Protein AF-A0A5N9E9V4-F1 (afdb_monomer_lite)

Secondary structure (DSSP, 8-state):
---SHHHHHHHHHHHHHHHHHHHHHHHHHHHH--HHHHHHHHHHHHHHHHHHHHT--GGG-----

Structure (mmCIF, N/CA/C/O backbone):
data_AF-A0A5N9E9V4-F1
#
_entry.id   AF-A0A5N9E9V4-F1
#
loop_
_atom_site.group_PDB
_atom_site.id
_atom_site.type_symbol
_atom_site.label_atom_id
_atom_site.label_alt_id
_atom_site.label_comp_id
_atom_site.label_asym_id
_atom_site.label_entity_id
_atom_site.label_seq_id
_atom_site.pdbx_PDB_ins_code
_atom_site.Cartn_x
_atom_site.Cartn_y
_atom_site.Cartn_z
_atom_site.occupancy
_atom_site.B_iso_or_equiv
_atom_site.auth_seq_id
_atom_site.auth_comp_id
_atom_site.auth_asym_id
_atom_site.auth_atom_id
_atom_site.pdbx_PDB_model_num
ATOM 1 N N . MET A 1 1 ? 25.992 -3.883 -25.894 1.00 43.38 1 MET A N 1
ATOM 2 C CA . MET A 1 1 ? 25.653 -2.656 -25.139 1.00 43.38 1 MET A CA 1
ATOM 3 C C . MET A 1 1 ? 24.360 -2.937 -24.387 1.00 43.38 1 MET A C 1
ATOM 5 O O . MET A 1 1 ? 23.311 -2.994 -25.010 1.00 43.38 1 MET A O 1
ATOM 9 N N . ILE A 1 2 ? 24.473 -3.282 -23.103 1.00 50.25 2 ILE A N 1
ATOM 10 C CA . ILE A 1 2 ? 23.454 -3.978 -22.295 1.00 50.25 2 ILE A CA 1
ATOM 11 C C . ILE A 1 2 ? 23.085 -3.076 -21.097 1.00 50.25 2 ILE A C 1
ATOM 13 O O . ILE A 1 2 ? 23.951 -2.344 -20.626 1.00 50.25 2 ILE A O 1
ATOM 17 N N . HIS A 1 3 ? 21.827 -3.164 -20.632 1.00 47.97 3 HIS A N 1
ATOM 18 C CA . HIS A 1 3 ? 21.209 -2.538 -19.436 1.00 47.97 3 HIS A CA 1
ATOM 19 C C . HIS A 1 3 ? 20.326 -1.287 -19.611 1.00 47.97 3 HIS A C 1
ATOM 21 O O . HIS A 1 3 ? 20.357 -0.383 -18.785 1.00 47.97 3 HIS A O 1
ATOM 27 N N . ARG A 1 4 ? 19.443 -1.262 -20.621 1.00 53.22 4 ARG A N 1
ATOM 28 C CA . ARG A 1 4 ? 18.280 -0.343 -20.619 1.00 53.22 4 ARG A CA 1
ATOM 29 C C . ARG A 1 4 ? 17.002 -0.918 -19.986 1.00 53.22 4 ARG A C 1
ATOM 31 O O . ARG A 1 4 ? 16.121 -0.140 -19.654 1.00 53.22 4 ARG A O 1
ATOM 38 N N . GLY A 1 5 ? 16.905 -2.238 -19.794 1.00 53.91 5 GLY A N 1
ATOM 39 C CA . GLY A 1 5 ? 15.703 -2.880 -19.231 1.00 53.91 5 GLY A CA 1
ATOM 40 C C . GLY A 1 5 ? 15.478 -2.556 -17.752 1.00 53.91 5 GLY A C 1
ATOM 41 O O . GLY A 1 5 ? 14.415 -2.084 -17.375 1.00 53.91 5 GLY A O 1
ATOM 42 N N . SER A 1 6 ? 16.526 -2.660 -16.931 1.00 57.28 6 SER A N 1
ATOM 43 C CA . SER A 1 6 ? 16.411 -2.597 -15.468 1.00 57.28 6 SER A CA 1
ATOM 44 C C . SER A 1 6 ? 15.953 -1.247 -14.903 1.00 57.28 6 SER A C 1
ATOM 46 O O . SER A 1 6 ? 15.505 -1.191 -13.762 1.00 57.28 6 SER A O 1
ATOM 48 N N . GLN A 1 7 ? 16.111 -0.153 -15.653 1.00 63.38 7 GLN A N 1
ATOM 49 C CA . GLN A 1 7 ? 15.633 1.168 -15.235 1.00 63.38 7 GLN A CA 1
ATOM 50 C C . GLN A 1 7 ? 14.175 1.387 -15.655 1.00 63.38 7 GLN A C 1
ATOM 52 O O . GLN A 1 7 ? 13.376 1.842 -14.848 1.00 63.38 7 GLN A O 1
ATOM 57 N N . VAL A 1 8 ? 13.813 0.962 -16.870 1.00 62.00 8 VAL A N 1
ATOM 58 C CA . VAL A 1 8 ? 12.429 1.016 -17.368 1.00 62.00 8 VAL A CA 1
ATOM 59 C C . VAL A 1 8 ? 11.501 0.155 -1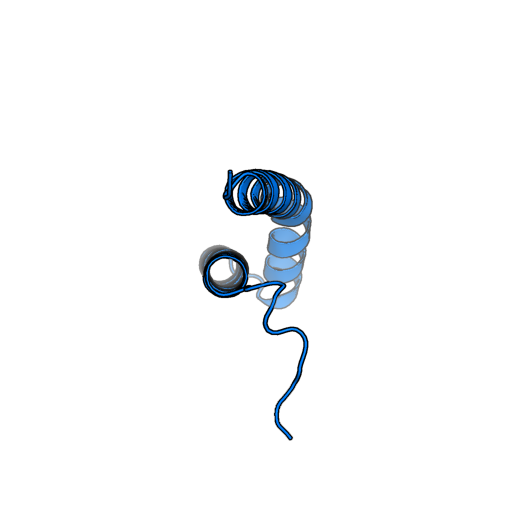6.504 1.00 62.00 8 VAL A C 1
ATOM 61 O O . VAL A 1 8 ? 10.379 0.567 -16.222 1.00 62.00 8 VAL A O 1
ATOM 64 N N . ASP A 1 9 ? 11.985 -0.990 -16.017 1.00 72.19 9 ASP A N 1
ATOM 65 C CA . ASP A 1 9 ? 11.222 -1.862 -15.117 1.00 72.19 9 ASP A CA 1
ATOM 66 C C . ASP A 1 9 ? 10.956 -1.206 -13.751 1.00 72.19 9 ASP A C 1
ATOM 68 O O . ASP A 1 9 ? 9.872 -1.363 -13.190 1.00 72.19 9 ASP A O 1
ATOM 72 N N . LYS A 1 10 ? 11.913 -0.428 -13.225 1.00 72.88 10 LYS A N 1
ATOM 73 C CA . LYS A 1 10 ? 11.736 0.327 -11.973 1.00 72.88 10 LYS A CA 1
ATOM 74 C C . LYS A 1 10 ? 10.723 1.454 -12.133 1.00 72.88 10 LYS A C 1
ATOM 76 O O . LYS A 1 10 ? 9.830 1.566 -11.300 1.00 72.88 10 LYS A O 1
ATOM 81 N N . ASP A 1 11 ? 10.824 2.227 -13.212 1.00 79.50 11 ASP A N 1
ATOM 82 C CA . ASP A 1 11 ? 9.912 3.343 -13.485 1.00 79.50 11 ASP A CA 1
ATOM 83 C C . ASP A 1 11 ? 8.471 2.840 -13.704 1.00 79.50 11 ASP A C 1
ATOM 85 O O . ASP A 1 11 ? 7.503 3.421 -13.207 1.00 79.50 11 ASP A O 1
ATOM 89 N N . ALA A 1 12 ? 8.312 1.708 -14.401 1.00 80.94 12 ALA A N 1
ATOM 90 C CA . ALA A 1 12 ? 7.015 1.059 -14.593 1.00 80.94 12 ALA A CA 1
ATOM 91 C C . ALA A 1 12 ? 6.416 0.552 -13.270 1.00 80.94 12 ALA A C 1
ATOM 93 O O . ALA A 1 12 ? 5.205 0.651 -13.050 1.00 80.94 12 ALA A O 1
ATOM 94 N N . LEU A 1 13 ? 7.259 0.026 -12.381 1.00 81.25 13 LEU A N 1
ATOM 95 C CA . LEU A 1 13 ? 6.840 -0.457 -11.073 1.00 81.25 13 LEU A CA 1
ATOM 96 C C . LEU A 1 13 ? 6.455 0.678 -10.130 1.00 81.25 13 LEU A C 1
ATOM 98 O O . LEU A 1 13 ? 5.453 0.572 -9.430 1.00 81.25 13 LEU A O 1
ATOM 102 N N . GLU A 1 14 ? 7.215 1.769 -10.138 1.00 85.56 14 GLU A N 1
ATOM 103 C CA . GLU A 1 14 ? 6.898 2.972 -9.376 1.00 85.56 14 GLU A CA 1
ATOM 104 C C . GLU A 1 14 ? 5.539 3.535 -9.807 1.00 85.56 14 GLU A C 1
ATOM 106 O O . GLU A 1 14 ? 4.663 3.735 -8.966 1.00 85.56 14 GLU A O 1
ATOM 111 N N . ALA A 1 15 ? 5.297 3.649 -11.118 1.00 87.88 15 ALA A N 1
ATOM 112 C CA . ALA A 1 15 ? 4.002 4.070 -11.652 1.00 87.88 15 ALA A CA 1
ATOM 113 C C . ALA A 1 15 ? 2.849 3.146 -11.212 1.00 87.88 15 ALA A C 1
ATOM 115 O O . ALA A 1 15 ? 1.737 3.611 -10.937 1.00 87.88 15 ALA A O 1
ATOM 116 N N . LEU A 1 16 ? 3.104 1.837 -11.119 1.00 86.31 16 LEU A N 1
ATOM 117 C CA . LEU A 1 16 ? 2.133 0.857 -10.640 1.00 86.31 16 LEU A CA 1
ATOM 118 C C . LEU A 1 16 ? 1.865 1.026 -9.137 1.00 86.31 16 LEU A C 1
ATOM 120 O O . LEU A 1 16 ? 0.704 1.109 -8.734 1.00 86.31 16 LEU A O 1
ATOM 124 N N . CYS A 1 17 ? 2.910 1.154 -8.318 1.00 86.38 17 CYS A N 1
ATOM 125 C CA . CYS A 1 17 ? 2.790 1.425 -6.887 1.00 86.38 17 CYS A CA 1
ATOM 126 C C . CYS A 1 17 ? 1.994 2.710 -6.631 1.00 86.38 17 CYS A C 1
ATOM 128 O O . CYS A 1 17 ? 0.992 2.670 -5.917 1.00 86.38 17 CYS A O 1
ATOM 130 N N . THR A 1 18 ? 2.350 3.820 -7.285 1.00 88.75 18 THR A N 1
ATOM 131 C CA . THR A 1 18 ? 1.631 5.097 -7.160 1.00 88.75 18 THR A CA 1
ATOM 132 C C . THR A 1 18 ? 0.158 4.963 -7.549 1.00 88.75 18 THR A C 1
ATOM 134 O O . THR A 1 18 ? -0.713 5.501 -6.865 1.00 88.75 18 THR A O 1
ATOM 137 N N . ARG A 1 19 ? -0.153 4.211 -8.613 1.00 92.50 19 ARG A N 1
ATOM 138 C CA . ARG A 1 19 ? -1.535 4.004 -9.072 1.00 92.50 19 ARG A CA 1
ATOM 139 C C . ARG A 1 19 ? -2.374 3.176 -8.098 1.00 92.50 19 ARG A C 1
ATOM 141 O O . ARG A 1 19 ? -3.570 3.437 -7.963 1.00 92.50 19 ARG A O 1
ATOM 148 N N . TYR A 1 20 ? -1.781 2.170 -7.460 1.00 92.44 20 TYR A N 1
ATOM 149 C CA . TYR A 1 20 ? -2.516 1.222 -6.619 1.00 92.44 20 TYR A CA 1
ATOM 150 C C . TYR A 1 20 ? -2.412 1.499 -5.119 1.00 92.44 20 TYR A C 1
ATOM 152 O O . TYR A 1 20 ? -3.140 0.867 -4.356 1.00 92.44 20 TYR A O 1
ATOM 160 N N . GLN A 1 21 ? -1.605 2.471 -4.685 1.00 89.25 21 GLN A N 1
ATOM 161 C CA . GLN A 1 21 ? -1.449 2.816 -3.271 1.00 89.25 21 GLN A CA 1
ATOM 162 C C . GLN A 1 21 ? -2.792 3.109 -2.587 1.00 89.25 21 GLN A C 1
ATOM 164 O O . GLN A 1 21 ? -3.129 2.489 -1.580 1.00 89.25 21 GLN A O 1
ATOM 169 N N . THR A 1 22 ? -3.600 4.008 -3.157 1.00 93.00 22 THR A N 1
ATOM 170 C CA . THR A 1 22 ? -4.896 4.391 -2.576 1.00 93.00 22 THR A CA 1
ATOM 171 C C . THR A 1 22 ? -5.933 3.259 -2.621 1.00 93.00 22 THR A C 1
ATOM 173 O O . THR A 1 22 ? -6.554 3.008 -1.585 1.00 93.00 22 THR A O 1
ATOM 176 N N . PRO A 1 23 ? -6.138 2.536 -3.743 1.00 96.38 23 PRO A N 1
ATOM 177 C CA . PRO A 1 23 ? -7.039 1.381 -3.771 1.00 96.38 23 PRO A CA 1
ATOM 178 C C . PRO A 1 23 ? -6.662 0.265 -2.788 1.00 96.38 23 PRO A C 1
ATOM 180 O O . PRO A 1 23 ? -7.543 -0.260 -2.108 1.00 96.38 23 PRO A O 1
ATOM 183 N N . VAL A 1 24 ? -5.373 -0.079 -2.680 1.00 94.56 24 VAL A N 1
ATOM 184 C CA . VAL A 1 24 ? -4.894 -1.143 -1.779 1.00 94.56 24 VAL A CA 1
ATOM 185 C C . VAL A 1 24 ? -5.087 -0.741 -0.322 1.00 94.56 24 VAL A C 1
ATOM 187 O O . VAL A 1 24 ? -5.664 -1.510 0.445 1.00 94.56 24 VAL A O 1
ATOM 190 N N . TYR A 1 25 ? -4.713 0.488 0.040 1.00 94.50 25 TYR A N 1
ATOM 191 C CA . TYR A 1 25 ? -4.953 1.005 1.386 1.00 94.50 25 TYR A CA 1
ATOM 192 C C . TYR A 1 25 ? -6.445 1.057 1.733 1.00 94.50 25 TYR A C 1
ATOM 194 O O . TYR A 1 25 ? -6.847 0.654 2.821 1.00 94.50 25 TYR A O 1
ATOM 202 N N . SER A 1 26 ? -7.292 1.493 0.794 1.00 96.69 26 SER 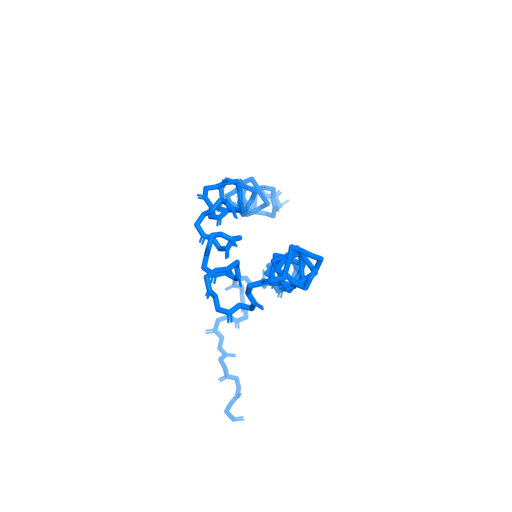A N 1
ATOM 203 C CA . SER A 1 26 ? -8.747 1.552 0.999 1.00 96.69 26 SER A CA 1
ATOM 204 C C . SER A 1 26 ? -9.347 0.164 1.233 1.00 96.69 26 SER A C 1
ATOM 206 O O . SER A 1 26 ? -10.219 0.001 2.087 1.00 96.69 26 SER A O 1
ATOM 208 N N . LEU A 1 27 ? -8.857 -0.847 0.511 1.00 96.94 27 LEU A N 1
ATOM 209 C CA . LEU A 1 27 ? -9.253 -2.237 0.714 1.00 96.94 27 LEU A CA 1
ATOM 210 C C . LEU A 1 27 ? -8.782 -2.762 2.077 1.00 96.94 27 LEU A C 1
ATOM 212 O O . LEU A 1 27 ? -9.576 -3.344 2.814 1.00 96.94 27 LEU A O 1
ATOM 216 N N . ALA A 1 28 ? -7.525 -2.510 2.447 1.00 96.50 28 ALA A N 1
ATOM 217 C CA . ALA A 1 28 ? -6.980 -2.905 3.744 1.00 96.50 28 ALA A CA 1
ATOM 218 C C . ALA A 1 28 ? -7.759 -2.253 4.901 1.00 96.50 28 ALA A C 1
ATOM 220 O O . ALA A 1 28 ? -8.142 -2.928 5.857 1.00 96.50 28 ALA A O 1
ATOM 221 N N . MET A 1 29 ? -8.095 -0.968 4.771 1.00 98.06 29 MET A N 1
ATOM 222 C CA . MET A 1 29 ? -8.944 -0.238 5.712 1.00 98.06 29 MET A CA 1
ATOM 223 C C . MET A 1 29 ? -10.345 -0.841 5.830 1.00 98.06 29 MET A C 1
ATOM 225 O O . MET A 1 29 ? -10.851 -0.992 6.943 1.00 98.06 29 MET A O 1
ATOM 229 N N . LEU A 1 30 ? -10.963 -1.220 4.708 1.00 97.62 30 LEU A N 1
ATOM 230 C CA . LEU A 1 30 ? -12.282 -1.854 4.696 1.00 97.62 30 LEU A CA 1
ATO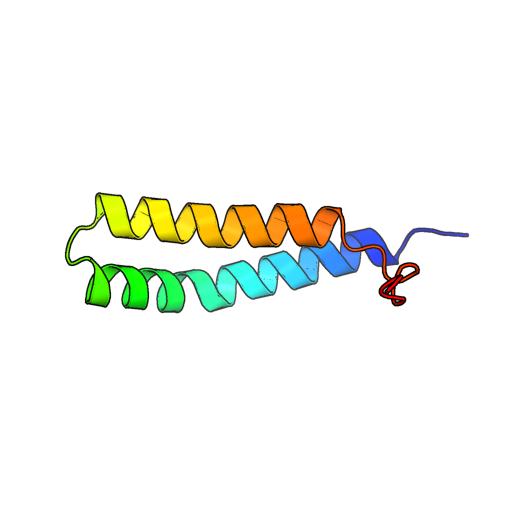M 231 C C . LEU A 1 30 ? -12.280 -3.205 5.431 1.00 97.62 30 LEU A C 1
ATOM 233 O O . LEU A 1 30 ? -13.230 -3.512 6.154 1.00 97.62 30 LEU A O 1
ATOM 237 N N . MET A 1 31 ? -11.221 -3.999 5.257 1.00 97.31 31 MET A N 1
ATOM 238 C CA . MET A 1 31 ? -11.112 -5.344 5.832 1.00 97.31 31 MET A CA 1
ATOM 239 C C . MET A 1 31 ? -10.712 -5.322 7.311 1.00 97.31 31 MET A C 1
ATOM 241 O O . MET A 1 31 ? -11.297 -6.041 8.118 1.00 97.31 31 MET A O 1
ATOM 245 N N . LEU A 1 32 ? -9.729 -4.496 7.671 1.00 96.31 32 LEU A N 1
ATOM 246 C CA . LEU A 1 32 ? -9.094 -4.517 8.990 1.00 96.31 32 LEU A CA 1
ATOM 247 C C . LEU A 1 32 ? -9.720 -3.527 9.973 1.00 96.31 32 LEU A C 1
ATOM 249 O O . LEU A 1 32 ? -9.618 -3.721 11.185 1.00 96.31 32 LEU A O 1
ATOM 253 N N . LYS A 1 33 ? -10.355 -2.462 9.457 1.00 96.31 33 LYS A N 1
ATOM 254 C CA . LYS A 1 33 ? -10.969 -1.368 10.233 1.00 96.31 33 LYS A CA 1
ATOM 255 C C . LYS A 1 33 ? -10.028 -0.741 11.271 1.00 96.31 33 LYS A C 1
ATOM 257 O O . LYS A 1 33 ? -10.477 -0.196 12.275 1.00 96.31 33 LYS A O 1
ATOM 262 N N . GLN A 1 34 ? -8.723 -0.823 11.024 1.00 97.81 34 GLN A N 1
ATOM 263 C CA . GLN A 1 34 ? -7.663 -0.346 11.905 1.00 97.81 34 GLN A CA 1
ATOM 264 C C . GLN A 1 34 ? -6.592 0.347 11.054 1.00 97.81 34 GLN A C 1
ATOM 266 O O . GLN A 1 34 ? -5.928 -0.338 10.275 1.00 97.81 34 GLN A O 1
ATOM 271 N N . PRO A 1 35 ? -6.402 1.675 11.192 1.00 95.19 35 PRO A N 1
ATOM 272 C CA . PRO A 1 35 ? -5.470 2.440 10.362 1.00 95.19 35 PRO A CA 1
ATOM 273 C C . PRO A 1 35 ? -4.038 1.910 10.371 1.00 95.19 35 PRO A C 1
ATOM 275 O O . PRO A 1 35 ? -3.463 1.730 9.304 1.00 95.19 35 PRO A O 1
ATOM 278 N N . ALA A 1 36 ? -3.500 1.603 11.555 1.00 96.69 36 ALA A N 1
ATOM 279 C CA . ALA A 1 36 ? -2.127 1.123 11.702 1.00 96.69 36 ALA A CA 1
ATOM 280 C C . ALA A 1 36 ? -1.903 -0.218 10.986 1.00 96.69 36 ALA A C 1
ATOM 282 O O . ALA A 1 36 ? -0.950 -0.365 10.230 1.00 96.69 36 ALA A O 1
ATOM 283 N N . LEU A 1 37 ? -2.828 -1.170 11.152 1.00 96.31 37 LEU A N 1
ATOM 284 C CA . LEU A 1 37 ? -2.726 -2.484 10.515 1.00 96.31 37 LEU A CA 1
ATOM 285 C C . LEU A 1 37 ? -2.940 -2.399 8.996 1.00 96.31 37 LEU A C 1
ATOM 287 O O . LEU A 1 37 ? -2.296 -3.110 8.231 1.00 96.31 37 LEU A O 1
ATOM 291 N N . ALA A 1 38 ? -3.836 -1.518 8.543 1.00 96.69 38 ALA A N 1
ATOM 292 C CA . ALA A 1 38 ? -4.053 -1.290 7.118 1.00 96.69 38 ALA A CA 1
ATOM 293 C C . ALA A 1 38 ? -2.829 -0.660 6.443 1.00 96.69 38 ALA A C 1
ATOM 295 O O . ALA A 1 38 ? -2.493 -1.025 5.315 1.00 96.69 38 ALA A O 1
ATOM 296 N N . GLU A 1 39 ? -2.160 0.265 7.128 1.00 95.44 39 GLU A N 1
ATOM 297 C CA . GLU A 1 39 ? -0.915 0.871 6.673 1.00 95.44 39 GLU A CA 1
ATOM 298 C C . GLU A 1 39 ? 0.214 -0.164 6.599 1.00 95.44 39 GLU A C 1
ATOM 300 O O . GLU A 1 39 ? 0.833 -0.298 5.545 1.00 95.44 39 GLU A O 1
ATOM 305 N N . GLU A 1 40 ? 0.416 -0.948 7.659 1.00 96.50 40 GLU A N 1
ATOM 306 C CA . GLU A 1 40 ? 1.435 -2.002 7.719 1.00 96.50 40 GLU A CA 1
ATOM 307 C C . GLU A 1 40 ? 1.272 -3.021 6.581 1.00 96.50 40 GLU A C 1
ATOM 309 O O . GLU A 1 40 ? 2.203 -3.246 5.808 1.00 96.50 40 GLU A O 1
ATOM 314 N N . VAL A 1 41 ? 0.059 -3.554 6.394 1.00 96.00 41 VAL A N 1
ATOM 315 C CA . VAL A 1 41 ? -0.233 -4.514 5.317 1.00 96.00 41 VAL A CA 1
ATOM 316 C C . VAL A 1 41 ? -0.038 -3.886 3.937 1.00 96.00 41 VAL A C 1
ATOM 318 O O . VAL A 1 41 ? 0.506 -4.519 3.033 1.00 96.00 41 VAL A O 1
ATOM 321 N N . THR A 1 42 ? -0.453 -2.630 3.751 1.00 94.25 42 THR A N 1
ATOM 322 C CA . THR A 1 42 ? -0.254 -1.920 2.478 1.00 94.25 42 THR A CA 1
ATOM 323 C C . THR A 1 42 ? 1.235 -1.777 2.162 1.00 94.25 42 THR A C 1
ATOM 325 O O . THR A 1 42 ? 1.654 -2.067 1.040 1.00 94.25 42 THR A O 1
ATOM 328 N N . GLN A 1 43 ? 2.042 -1.373 3.145 1.00 94.44 43 GLN A N 1
ATOM 329 C CA . GLN A 1 43 ? 3.490 -1.249 2.992 1.00 94.44 43 GLN A CA 1
ATOM 330 C C . GLN A 1 43 ? 4.142 -2.607 2.695 1.00 94.44 43 GLN A C 1
ATOM 332 O O . GLN A 1 43 ? 4.958 -2.700 1.776 1.00 94.44 43 GLN A O 1
ATOM 337 N N . GLU A 1 44 ? 3.742 -3.671 3.396 1.00 95.06 44 GLU A N 1
ATOM 338 C CA . GLU A 1 44 ? 4.260 -5.026 3.180 1.00 95.06 44 GLU A CA 1
ATOM 339 C C . GLU A 1 44 ? 3.956 -5.547 1.764 1.00 95.06 44 GLU A C 1
ATOM 341 O O . GLU A 1 44 ? 4.819 -6.153 1.118 1.00 95.06 44 GLU A O 1
ATOM 346 N N . ILE A 1 45 ? 2.755 -5.281 1.241 1.00 92.56 45 ILE A N 1
ATOM 347 C CA . ILE A 1 45 ? 2.366 -5.658 -0.126 1.00 92.56 45 ILE A CA 1
ATOM 348 C C . ILE A 1 45 ? 3.294 -4.994 -1.150 1.00 92.56 45 ILE A C 1
ATOM 350 O O . ILE A 1 45 ? 3.853 -5.680 -2.011 1.00 92.56 45 ILE A O 1
ATOM 354 N N . PHE A 1 46 ? 3.497 -3.677 -1.058 1.00 89.81 46 PHE A N 1
ATOM 355 C CA . PHE A 1 46 ? 4.352 -2.959 -2.008 1.00 89.81 46 PHE A CA 1
ATOM 356 C C . PHE A 1 46 ? 5.834 -3.308 -1.851 1.00 89.81 46 PHE A C 1
ATOM 358 O O . PHE A 1 46 ? 6.533 -3.443 -2.858 1.00 89.81 46 PHE A O 1
ATOM 365 N N . LEU A 1 47 ? 6.307 -3.544 -0.625 1.00 89.81 47 LEU A N 1
ATOM 366 C CA . LEU A 1 47 ? 7.669 -4.013 -0.374 1.00 89.81 47 LEU A CA 1
ATOM 367 C C . LEU A 1 47 ? 7.915 -5.379 -1.030 1.00 89.81 47 LEU A C 1
ATOM 369 O O . LEU A 1 47 ? 8.923 -5.568 -1.714 1.00 89.81 47 LEU A O 1
ATOM 373 N N . ASN A 1 48 ? 6.970 -6.313 -0.896 1.00 88.69 48 ASN A N 1
ATOM 374 C CA . ASN A 1 48 ? 7.044 -7.622 -1.545 1.00 88.69 48 ASN A CA 1
ATOM 375 C C . ASN A 1 48 ? 7.067 -7.518 -3.075 1.00 88.69 48 ASN A C 1
ATOM 377 O O . ASN A 1 48 ? 7.817 -8.242 -3.733 1.00 88.69 48 ASN A O 1
ATOM 381 N N . ILE A 1 49 ? 6.265 -6.619 -3.648 1.00 84.69 49 ILE A N 1
ATOM 382 C CA . ILE A 1 49 ? 6.254 -6.349 -5.090 1.00 84.69 49 ILE A CA 1
ATOM 383 C C . ILE A 1 49 ? 7.619 -5.809 -5.544 1.00 84.69 49 ILE A C 1
ATOM 385 O O . ILE A 1 49 ? 8.176 -6.311 -6.521 1.00 84.69 49 ILE A O 1
ATOM 389 N N . TRP A 1 50 ? 8.197 -4.857 -4.805 1.00 81.75 50 TRP A N 1
ATOM 390 C CA . TRP A 1 50 ? 9.510 -4.280 -5.106 1.00 81.75 50 TRP A CA 1
ATOM 391 C C . TRP A 1 50 ? 10.641 -5.315 -5.055 1.00 81.75 50 TRP A C 1
ATOM 393 O O . TRP A 1 50 ? 11.449 -5.408 -5.981 1.00 81.75 50 TRP A O 1
ATOM 403 N N . LEU A 1 51 ? 10.669 -6.153 -4.014 1.00 83.25 51 LEU A N 1
ATOM 404 C CA . LEU A 1 51 ? 11.658 -7.227 -3.867 1.00 83.25 51 LEU A CA 1
ATOM 405 C C . LEU A 1 51 ? 11.550 -8.273 -4.988 1.00 83.25 51 LEU A C 1
ATOM 407 O O . LEU A 1 51 ? 12.564 -8.742 -5.518 1.00 83.25 51 LEU A O 1
ATOM 411 N N . LYS A 1 52 ? 10.322 -8.621 -5.390 1.00 78.31 52 LYS A N 1
ATOM 412 C CA . LYS A 1 52 ? 10.072 -9.563 -6.490 1.00 78.31 52 LYS A CA 1
ATOM 413 C C . LYS A 1 52 ? 10.423 -8.981 -7.853 1.00 78.31 52 LYS A C 1
ATOM 415 O O . LYS A 1 52 ? 10.943 -9.703 -8.692 1.00 78.31 52 LYS A O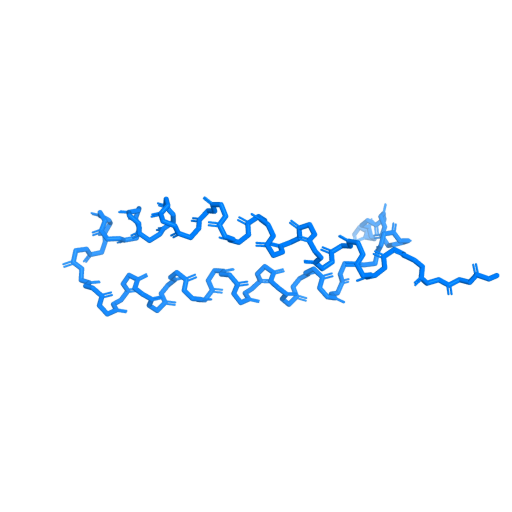 1
ATOM 420 N N . ALA A 1 53 ? 10.200 -7.692 -8.073 1.00 73.50 53 ALA A N 1
ATOM 421 C CA . ALA A 1 53 ? 10.572 -7.041 -9.323 1.00 73.50 53 ALA A CA 1
ATOM 422 C C . ALA A 1 53 ? 12.089 -6.841 -9.457 1.00 73.50 53 ALA A C 1
ATOM 424 O O . ALA A 1 53 ? 12.638 -7.032 -10.535 1.00 73.50 53 ALA A O 1
ATOM 425 N N . GLY A 1 54 ? 12.799 -6.550 -8.360 1.00 67.31 54 GLY A N 1
ATOM 426 C CA . GLY A 1 54 ? 14.268 -6.517 -8.358 1.00 67.31 54 GLY A CA 1
ATOM 427 C C . GLY A 1 54 ? 14.916 -7.886 -8.610 1.00 67.31 54 GLY A C 1
ATOM 428 O O . GLY A 1 54 ? 16.049 -7.955 -9.081 1.00 67.31 54 GLY A O 1
ATOM 429 N N . SER A 1 55 ? 14.193 -8.974 -8.325 1.00 62.38 55 SER A N 1
ATOM 430 C CA . SER A 1 55 ? 14.580 -10.355 -8.648 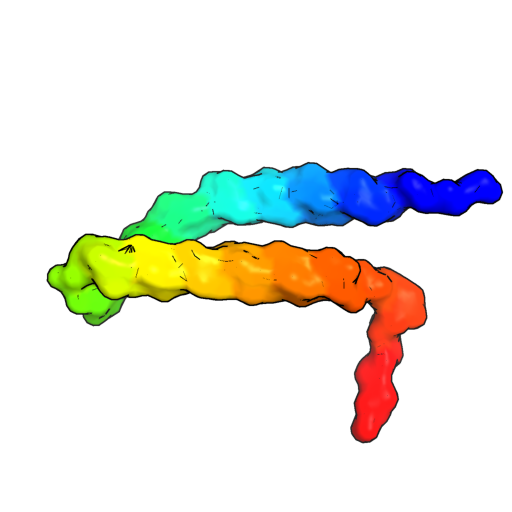1.00 62.38 55 SER A CA 1
ATOM 431 C C . SER A 1 55 ? 13.951 -10.880 -9.945 1.00 62.38 55 SER A C 1
ATOM 433 O O . SER A 1 55 ? 14.278 -11.990 -10.376 1.00 62.38 55 SER A O 1
ATOM 435 N N . PHE A 1 56 ? 13.094 -10.088 -10.598 1.00 51.84 56 PHE A N 1
ATOM 436 C CA . PHE A 1 56 ? 12.487 -10.428 -11.875 1.00 51.84 56 PHE A CA 1
ATOM 437 C C . PHE A 1 56 ? 13.548 -10.305 -12.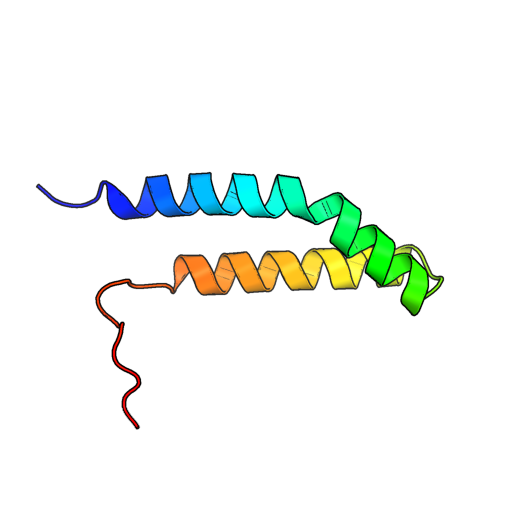968 1.00 51.84 56 PHE A C 1
ATOM 439 O O . PHE A 1 56 ? 13.834 -9.231 -13.488 1.00 51.84 56 PHE A O 1
ATOM 446 N N . ASN A 1 57 ? 14.174 -11.432 -13.293 1.00 53.62 57 ASN A N 1
ATOM 447 C CA . ASN A 1 57 ? 15.009 -11.554 -14.473 1.00 53.62 57 ASN A CA 1
ATOM 448 C C . ASN A 1 57 ? 14.117 -12.021 -15.640 1.00 53.62 57 ASN A C 1
ATOM 450 O O . ASN A 1 57 ? 13.670 -13.171 -15.607 1.00 53.62 57 ASN A O 1
ATOM 454 N N . PRO A 1 58 ? 13.858 -11.191 -16.668 1.00 51.09 58 PRO A N 1
ATOM 455 C CA . PRO A 1 58 ? 13.054 -11.593 -17.824 1.00 51.09 58 PRO A CA 1
ATOM 456 C C . PRO A 1 58 ? 13.666 -12.771 -18.605 1.00 51.09 58 PRO A C 1
ATOM 458 O O . PRO A 1 58 ? 12.947 -13.466 -19.317 1.00 51.09 58 PRO A O 1
ATOM 461 N N . GLU A 1 59 ? 14.958 -13.074 -18.415 1.00 50.41 59 GLU A N 1
ATOM 462 C CA . GLU A 1 59 ? 15.612 -14.264 -18.988 1.00 50.41 59 GLU A CA 1
ATOM 463 C C . GLU A 1 59 ? 15.328 -15.560 -18.201 1.00 50.41 59 GLU A C 1
ATOM 465 O O . GLU A 1 59 ? 15.667 -16.654 -18.649 1.00 50.41 59 GLU A O 1
ATOM 470 N N . ARG A 1 60 ? 14.682 -15.473 -17.029 1.00 49.81 60 ARG A N 1
ATOM 471 C CA . ARG A 1 60 ? 14.259 -16.621 -16.202 1.00 49.81 60 ARG A CA 1
ATOM 472 C C . ARG A 1 60 ? 12.774 -16.962 -16.360 1.00 49.81 60 ARG A C 1
ATOM 474 O O . ARG A 1 60 ? 12.174 -17.556 -15.468 1.00 49.81 60 ARG A O 1
ATOM 481 N N . GLY A 1 61 ? 12.192 -16.662 -17.520 1.00 43.59 61 GLY A N 1
ATOM 482 C CA . GLY A 1 61 ? 10.854 -17.103 -17.933 1.00 43.59 61 GLY A CA 1
ATOM 483 C C . GLY A 1 61 ? 10.722 -18.614 -18.181 1.00 43.59 61 GLY A C 1
ATOM 484 O O . GLY A 1 61 ? 10.026 -19.018 -19.106 1.00 43.59 61 GLY A O 1
ATOM 485 N N . GLN A 1 62 ? 11.384 -19.457 -17.387 1.00 44.38 62 GLN A N 1
ATOM 486 C CA . GLN A 1 62 ? 11.139 -20.893 -17.354 1.00 44.38 62 GLN A CA 1
ATOM 487 C C . GLN A 1 62 ? 10.978 -21.321 -15.893 1.00 44.38 62 GLN A C 1
ATOM 489 O O . GLN A 1 62 ? 11.970 -21.326 -15.156 1.00 44.38 62 GLN A O 1
ATOM 494 N N . PRO A 1 63 ? 9.760 -21.677 -15.444 1.00 42.66 63 PRO A N 1
ATOM 495 C CA . PRO A 1 63 ? 9.629 -22.467 -14.233 1.00 42.66 63 PRO A CA 1
ATOM 496 C C . PRO A 1 63 ? 10.352 -23.795 -14.490 1.00 42.66 63 PRO A C 1
ATOM 498 O O . PRO A 1 63 ? 9.937 -24.577 -15.344 1.00 42.66 63 PRO A O 1
ATOM 501 N N . GLN A 1 64 ? 11.473 -24.027 -13.807 1.00 43.16 64 GLN A N 1
ATOM 502 C CA . GLN A 1 64 ? 11.948 -25.398 -13.642 1.00 43.16 64 GLN A CA 1
ATOM 503 C C . GLN A 1 64 ? 10.929 -26.087 -12.731 1.00 43.16 64 GLN A C 1
ATOM 505 O O . GLN A 1 64 ? 10.539 -25.504 -11.717 1.00 43.16 64 GLN A O 1
ATOM 510 N N . GLY A 1 65 ? 10.420 -27.221 -13.219 1.00 39.06 65 GLY A N 1
ATOM 511 C CA . GLY A 1 65 ? 9.259 -27.939 -12.691 1.00 39.06 65 GLY A CA 1
ATOM 512 C C . GLY A 1 65 ? 9.442 -28.586 -11.329 1.00 39.06 65 GLY A C 1
ATOM 513 O O . GLY A 1 65 ? 10.507 -28.407 -10.699 1.00 39.06 65 GLY A O 1
#

Sequence (65 aa):
MIHRGSQVDKDALEALCTRYQTPVYSLAMLMLKQPALAEEVTQEIFLNIWLKAGSFNPERGQPQG

Radius of gyration: 15.19 Å; chains: 1; bounding box: 38×33×37 Å

pLDDT: mean 78.42, std 19.38, range [39.06, 98.06]

Foldseek 3Di:
DDDPPLVVLVVVLVVVLVVCLVVQLVVLCVVVVDNVRSVVVSVVVSVVVVVVSNVDDVVPPDPPD